Protein AF-A0A2S9FCC0-F1 (afdb_monomer_lite)

Radius of gyration: 13.9 Å; chains: 1; bounding box: 37×28×36 Å

Secondary structure (DSSP, 8-state):
-HHHHHHHHHHHHHHHHTT-SSGGG--GGG--BSSHHHHHHHT-PBTTSS--TTSS-S--

pLDDT: mean 91.52, std 12.42, range [40.03, 97.94]

Foldseek 3Di:
DVPVVVVLVVLCVLCVVLVHNHSVPDDLVSDEDCDLVCLAVVVHHHPPDRDRPPPPDDDD

Structure (mmCIF, N/CA/C/O backbone):
data_AF-A0A2S9FCC0-F1
#
_entry.id   AF-A0A2S9FCC0-F1
#
loop_
_atom_site.group_PDB
_atom_site.id
_atom_site.type_symbol
_atom_site.label_atom_id
_atom_site.label_alt_id
_atom_site.label_comp_id
_atom_site.label_asym_id
_atom_site.label_entity_id
_atom_site.label_seq_id
_atom_site.pdbx_PDB_ins_code
_atom_site.Cartn_x
_atom_site.Cartn_y
_atom_site.Cartn_z
_atom_site.occupancy
_atom_site.B_iso_or_equiv
_atom_site.auth_seq_id
_atom_site.auth_comp_id
_atom_site.auth_asym_id
_atom_site.auth_atom_id
_atom_site.pdbx_PDB_model_num
ATOM 1 N N . ALA A 1 1 ? -3.370 7.875 21.719 1.00 72.56 1 ALA A N 1
ATOM 2 C CA . ALA A 1 1 ? -4.608 7.323 21.119 1.00 72.56 1 ALA A CA 1
ATOM 3 C C . ALA A 1 1 ? -5.008 7.972 19.784 1.00 72.56 1 ALA A C 1
ATOM 5 O O . ALA A 1 1 ? -5.600 7.290 18.961 1.00 72.56 1 ALA A O 1
ATOM 6 N N . ASN 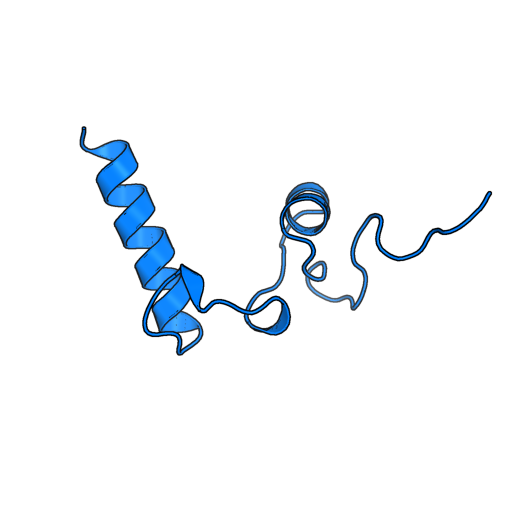A 1 2 ? -4.701 9.252 19.524 1.00 93.56 2 ASN A N 1
ATOM 7 C CA . ASN A 1 2 ? -5.189 9.928 18.310 1.00 93.56 2 ASN A CA 1
ATOM 8 C C . ASN A 1 2 ? -4.483 9.514 17.011 1.00 93.56 2 ASN A C 1
ATOM 10 O O . ASN A 1 2 ? -5.147 9.408 15.988 1.00 93.56 2 ASN A O 1
ATOM 14 N N . TYR A 1 3 ? -3.178 9.236 17.049 1.00 96.44 3 TYR A N 1
ATOM 15 C CA . TYR A 1 3 ? -2.398 8.971 15.834 1.00 96.44 3 TYR A CA 1
ATOM 16 C C . TYR A 1 3 ? -2.847 7.705 15.089 1.00 96.44 3 TYR A C 1
ATOM 18 O O . TYR A 1 3 ? -3.216 7.779 13.924 1.00 96.44 3 TYR A O 1
ATOM 26 N N . LEU A 1 4 ? -2.923 6.564 15.785 1.00 96.19 4 LEU A N 1
ATOM 27 C CA . LEU A 1 4 ? -3.392 5.308 15.183 1.00 96.19 4 LEU A CA 1
ATOM 28 C C . LEU A 1 4 ? -4.820 5.425 14.642 1.00 96.19 4 LEU A C 1
ATOM 30 O O . LEU A 1 4 ? -5.109 4.903 13.574 1.00 96.19 4 LEU A O 1
ATOM 34 N N . ARG A 1 5 ? -5.695 6.167 15.335 1.00 96.44 5 ARG A N 1
ATOM 35 C CA . ARG A 1 5 ? -7.058 6.421 14.857 1.00 96.44 5 ARG A CA 1
ATOM 36 C C . ARG A 1 5 ? -7.060 7.186 13.534 1.00 96.44 5 ARG A C 1
ATOM 38 O O . ARG A 1 5 ? -7.818 6.826 12.642 1.00 96.44 5 ARG A O 1
ATOM 45 N N . VAL A 1 6 ? -6.232 8.222 13.408 1.00 97.75 6 VAL A N 1
ATOM 46 C CA . VAL A 1 6 ? -6.108 8.987 12.158 1.00 97.75 6 VAL A CA 1
ATOM 47 C C . VAL A 1 6 ? -5.555 8.105 11.042 1.00 97.75 6 VAL A C 1
ATOM 49 O O . VAL A 1 6 ? -6.182 8.036 9.991 1.00 97.75 6 VAL A O 1
ATOM 52 N N . LEU A 1 7 ? -4.490 7.338 11.299 1.00 97.50 7 LEU A N 1
ATOM 53 C CA . LEU A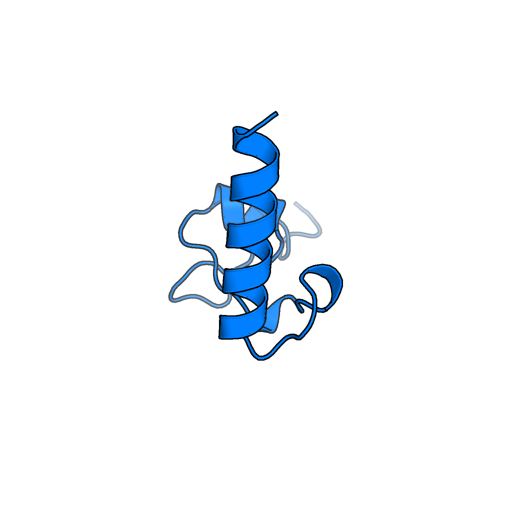 1 7 ? -3.935 6.408 10.309 1.00 97.50 7 LEU A CA 1
ATOM 54 C C . LEU A 1 7 ? -4.972 5.396 9.807 1.00 97.50 7 LEU A C 1
ATOM 56 O O . LEU A 1 7 ? -5.070 5.155 8.606 1.00 97.50 7 LEU A O 1
ATOM 60 N N . THR A 1 8 ? -5.796 4.832 10.696 1.00 96.12 8 THR A N 1
ATOM 61 C CA . THR A 1 8 ? -6.880 3.929 10.282 1.00 96.12 8 THR A CA 1
ATOM 62 C C . THR A 1 8 ? -7.905 4.639 9.391 1.00 96.12 8 THR A C 1
ATOM 64 O O . THR A 1 8 ? -8.370 4.062 8.409 1.00 96.12 8 THR A O 1
ATOM 67 N N . MET A 1 9 ? -8.252 5.895 9.691 1.00 97.38 9 MET A N 1
ATOM 68 C CA . MET A 1 9 ? -9.184 6.668 8.861 1.00 97.38 9 MET A CA 1
ATOM 69 C C . MET A 1 9 ? -8.596 7.024 7.491 1.00 97.38 9 MET A C 1
ATOM 71 O O . MET A 1 9 ? -9.323 6.997 6.496 1.00 97.38 9 MET A O 1
ATOM 75 N N . GLU A 1 10 ? -7.304 7.334 7.418 1.00 97.88 10 GLU A N 1
ATOM 76 C CA . GLU A 1 10 ? -6.604 7.616 6.161 1.00 97.88 10 GLU A CA 1
ATOM 77 C C . GLU A 1 10 ? -6.517 6.366 5.285 1.00 97.88 10 GLU A C 1
ATOM 79 O O . GLU A 1 10 ? -6.927 6.410 4.127 1.00 97.88 10 GLU A O 1
ATOM 84 N N . ALA A 1 11 ? -6.111 5.226 5.852 1.00 96.88 11 ALA A N 1
ATOM 85 C CA . ALA A 1 11 ? -6.074 3.951 5.138 1.00 96.88 11 ALA A CA 1
ATOM 86 C C . ALA A 1 11 ? -7.453 3.571 4.569 1.00 96.88 11 ALA A C 1
ATOM 88 O O . ALA A 1 11 ? -7.579 3.174 3.411 1.00 96.88 11 ALA A O 1
ATOM 89 N N . GLN A 1 12 ? -8.515 3.775 5.351 1.00 97.94 12 GLN A N 1
ATOM 90 C CA . GLN A 1 12 ? -9.884 3.553 4.891 1.00 97.94 12 GLN A CA 1
ATOM 91 C C . GLN A 1 12 ? -10.317 4.559 3.810 1.00 97.94 12 GLN A C 1
ATOM 93 O O . GLN A 1 12 ? -11.132 4.240 2.944 1.00 97.94 12 GLN A O 1
ATOM 98 N N . THR A 1 13 ? -9.796 5.784 3.846 1.00 97.62 13 THR A N 1
ATOM 99 C CA . THR A 1 13 ? -10.060 6.795 2.814 1.00 97.62 13 THR A CA 1
ATOM 100 C C . THR A 1 13 ? -9.375 6.437 1.499 1.00 97.62 13 THR A C 1
ATOM 102 O O . THR A 1 13 ? -10.024 6.529 0.461 1.00 97.62 13 THR A O 1
ATOM 105 N N . ILE A 1 14 ? -8.141 5.929 1.544 1.00 97.19 14 ILE A N 1
ATOM 106 C CA . ILE A 1 14 ? -7.438 5.380 0.376 1.00 97.19 14 ILE A CA 1
ATOM 107 C C . ILE A 1 14 ? -8.229 4.209 -0.222 1.00 97.19 14 ILE A C 1
ATOM 109 O O . ILE A 1 14 ? -8.508 4.213 -1.416 1.00 97.19 14 ILE A O 1
ATOM 113 N N . ALA A 1 15 ? -8.685 3.258 0.602 1.00 97.62 15 ALA A N 1
ATOM 114 C CA . ALA A 1 15 ? -9.468 2.116 0.124 1.00 97.62 15 ALA A CA 1
ATOM 115 C C . ALA A 1 15 ? -10.729 2.543 -0.650 1.00 97.62 15 ALA A C 1
ATOM 117 O O . ALA A 1 15 ? -11.012 2.017 -1.725 1.00 97.62 15 ALA A O 1
ATOM 118 N N . ARG A 1 16 ? -11.449 3.556 -0.148 1.00 97.19 16 ARG A N 1
ATOM 119 C CA . ARG A 1 16 ? -12.622 4.117 -0.838 1.00 97.19 16 ARG A CA 1
ATOM 120 C C . ARG A 1 16 ? -12.270 4.801 -2.155 1.00 97.19 16 ARG A C 1
ATOM 122 O O . ARG A 1 16 ? -13.057 4.705 -3.091 1.00 97.19 16 ARG A O 1
ATOM 129 N N . ALA A 1 17 ? -11.119 5.469 -2.238 1.00 97.69 17 ALA A N 1
ATOM 130 C CA . ALA A 1 17 ? -10.646 6.071 -3.484 1.00 97.69 17 ALA A CA 1
ATOM 131 C C . ALA A 1 17 ? -10.368 5.008 -4.563 1.00 97.69 17 ALA A C 1
ATOM 133 O O . ALA A 1 17 ? -10.639 5.252 -5.734 1.00 97.69 17 ALA A O 1
ATOM 134 N N . CYS A 1 18 ? -9.942 3.807 -4.161 1.00 96.12 18 CYS A N 1
ATOM 135 C CA . CYS A 1 18 ? -9.808 2.631 -5.029 1.00 96.12 18 CYS A CA 1
ATOM 136 C C . CYS A 1 18 ? -11.137 1.883 -5.279 1.00 96.12 18 CYS A C 1
ATOM 138 O O . CYS A 1 18 ? -11.137 0.776 -5.805 1.00 96.12 18 CYS A O 1
ATOM 140 N N . GLY A 1 19 ? -12.287 2.428 -4.861 1.00 97.12 19 GLY A N 1
ATOM 141 C CA . GLY A 1 19 ? -13.593 1.779 -5.030 1.00 97.12 19 GLY A CA 1
ATOM 142 C C . GLY A 1 19 ? -13.871 0.621 -4.063 1.00 97.12 19 GLY A C 1
ATOM 143 O O . GLY A 1 19 ? -14.855 -0.099 -4.236 1.00 97.12 19 GLY A O 1
ATOM 144 N N . LYS A 1 20 ? -13.049 0.434 -3.020 1.00 97.44 20 LYS A N 1
ATOM 145 C CA . LYS A 1 20 ? -13.198 -0.643 -2.030 1.00 97.44 20 LYS A CA 1
ATOM 146 C C . LYS A 1 20 ? -13.894 -0.150 -0.759 1.00 97.44 20 LYS A C 1
ATOM 148 O O . LYS A 1 20 ? -13.585 0.903 -0.203 1.00 97.44 20 LYS A O 1
ATOM 153 N N . SER A 1 21 ? -14.848 -0.937 -0.256 1.00 96.12 21 SER A N 1
ATOM 154 C CA . SER A 1 21 ? -15.634 -0.574 0.936 1.00 96.12 21 SER A CA 1
ATOM 155 C C . SER A 1 21 ? -14.872 -0.735 2.255 1.00 96.12 21 SER A C 1
ATOM 157 O O . SER A 1 21 ? -15.249 -0.123 3.251 1.00 96.12 21 SER A O 1
ATOM 159 N N . HIS A 1 22 ? -13.811 -1.543 2.288 1.00 97.12 22 HIS A N 1
ATOM 160 C CA . HIS A 1 22 ? -13.002 -1.808 3.478 1.00 97.12 22 HIS A CA 1
ATOM 161 C C . HIS A 1 22 ? -11.530 -1.961 3.090 1.00 97.12 22 HIS A C 1
ATOM 163 O O . HIS A 1 22 ? -11.236 -2.517 2.034 1.00 97.12 22 HIS A O 1
ATOM 169 N N . VAL A 1 23 ? -10.607 -1.515 3.948 1.00 96.12 23 VAL A N 1
ATOM 170 C CA . VAL A 1 23 ? -9.158 -1.582 3.678 1.00 96.12 23 VAL A CA 1
ATOM 171 C C . VAL A 1 23 ? -8.660 -3.000 3.370 1.00 96.12 23 VAL A C 1
ATOM 173 O O . VAL A 1 23 ? -7.811 -3.183 2.508 1.00 96.12 23 VAL A O 1
ATOM 176 N N . CYS A 1 24 ? -9.246 -4.024 3.995 1.00 96.25 24 CYS A N 1
ATOM 177 C CA . CYS A 1 24 ? -8.891 -5.426 3.738 1.00 96.25 24 CYS A CA 1
ATOM 178 C C . CYS A 1 24 ? -9.382 -5.973 2.383 1.00 96.25 24 CYS A C 1
ATOM 180 O O . CYS A 1 24 ? -9.117 -7.132 2.087 1.00 96.25 24 CYS A O 1
ATOM 182 N N . HIS A 1 25 ? -10.129 -5.193 1.594 1.00 96.81 25 HIS A N 1
ATOM 183 C CA . HIS A 1 25 ? -10.578 -5.577 0.247 1.00 96.81 25 HIS A CA 1
ATOM 184 C C . HIS A 1 25 ? -9.694 -4.995 -0.866 1.00 96.81 25 HIS A C 1
ATOM 186 O O . HIS A 1 25 ? -10.028 -5.146 -2.042 1.00 96.81 25 HIS A O 1
ATOM 192 N N . LEU A 1 26 ? -8.614 -4.293 -0.509 1.00 96.12 26 LEU A N 1
ATOM 193 C CA . LEU A 1 26 ? -7.619 -3.843 -1.475 1.00 96.12 26 LEU A CA 1
ATOM 194 C C . LEU A 1 26 ? -6.927 -5.048 -2.114 1.00 96.12 26 LEU A C 1
ATOM 196 O O . LEU A 1 26 ? -6.467 -5.961 -1.428 1.00 96.12 26 LEU A O 1
ATOM 200 N N . GLU A 1 27 ? -6.859 -5.017 -3.433 1.00 94.69 27 GLU A N 1
ATOM 201 C CA . GLU A 1 27 ? -6.131 -5.958 -4.268 1.00 94.69 27 GLU A CA 1
ATOM 202 C C . GLU A 1 27 ? -4.814 -5.308 -4.721 1.00 94.69 27 GLU A C 1
ATOM 204 O O . GLU A 1 27 ? -4.710 -4.079 -4.751 1.00 94.69 27 GLU A O 1
ATOM 209 N N . PRO A 1 28 ? -3.780 -6.096 -5.062 1.00 90.25 28 PRO A N 1
ATOM 210 C CA . PRO A 1 28 ? -2.489 -5.557 -5.494 1.00 90.25 28 PRO A CA 1
ATOM 211 C C . PRO A 1 28 ? -2.581 -4.598 -6.687 1.00 90.25 28 PRO A C 1
ATOM 213 O O . PRO A 1 28 ? -1.776 -3.678 -6.785 1.00 90.25 28 PRO A O 1
ATOM 216 N N . ASP A 1 29 ? -3.562 -4.810 -7.561 1.00 91.44 29 ASP A N 1
ATOM 217 C CA . ASP A 1 29 ? -3.792 -4.024 -8.774 1.00 91.44 29 ASP A CA 1
ATOM 218 C C . ASP A 1 29 ? -4.523 -2.689 -8.519 1.00 91.44 29 ASP A C 1
ATOM 220 O O . ASP A 1 29 ? -4.587 -1.844 -9.409 1.00 91.44 29 ASP A O 1
ATOM 224 N N . ASP A 1 30 ? -5.048 -2.457 -7.309 1.00 95.69 30 ASP A N 1
ATOM 225 C CA . ASP A 1 30 ? -5.746 -1.208 -6.961 1.00 95.69 30 ASP A CA 1
ATOM 226 C C . ASP A 1 30 ? -4.789 -0.032 -6.684 1.00 95.69 30 ASP A C 1
ATOM 228 O O . ASP A 1 30 ? -5.224 1.120 -6.593 1.00 95.69 30 ASP A O 1
ATOM 232 N N . LEU A 1 31 ? -3.499 -0.314 -6.467 1.00 95.25 31 LEU A N 1
ATOM 233 C CA . LEU A 1 31 ? -2.502 0.645 -5.994 1.00 95.25 31 LEU A CA 1
ATOM 234 C C . LEU A 1 31 ? -1.177 0.509 -6.746 1.00 95.25 31 LEU A C 1
ATOM 236 O O . LEU A 1 31 ? -0.836 -0.535 -7.290 1.00 95.25 31 LEU A O 1
ATOM 240 N N . VAL A 1 32 ? -0.379 1.575 -6.689 1.00 96.56 32 VAL A N 1
ATOM 241 C CA . VAL A 1 32 ? 0.990 1.599 -7.205 1.00 96.56 32 VAL A CA 1
ATOM 242 C C . VAL A 1 32 ? 1.921 2.246 -6.180 1.00 96.56 32 VAL A C 1
ATOM 244 O O . VAL A 1 32 ? 1.551 3.215 -5.513 1.00 96.56 32 VAL A O 1
ATOM 247 N N . ALA A 1 33 ? 3.123 1.700 -6.010 1.00 96.88 33 ALA A N 1
ATOM 248 C CA . ALA A 1 33 ? 4.093 2.197 -5.042 1.00 96.88 33 ALA A CA 1
ATOM 249 C C . ALA A 1 33 ? 4.939 3.336 -5.626 1.00 96.88 33 ALA A C 1
ATOM 251 O O . ALA A 1 33 ? 5.406 3.260 -6.758 1.00 96.88 33 ALA A O 1
ATOM 252 N N . VAL A 1 34 ? 5.193 4.378 -4.829 1.00 97.12 34 VAL A N 1
ATOM 253 C CA . VAL A 1 34 ? 6.040 5.525 -5.223 1.00 97.12 34 VAL A CA 1
ATOM 254 C C . VAL A 1 34 ? 7.510 5.368 -4.800 1.00 97.12 34 VAL A C 1
ATOM 256 O O . VAL A 1 34 ? 8.354 6.174 -5.180 1.00 97.12 34 VAL A O 1
ATOM 259 N N . SER A 1 35 ? 7.837 4.328 -4.027 1.00 96.94 35 SER A N 1
ATOM 26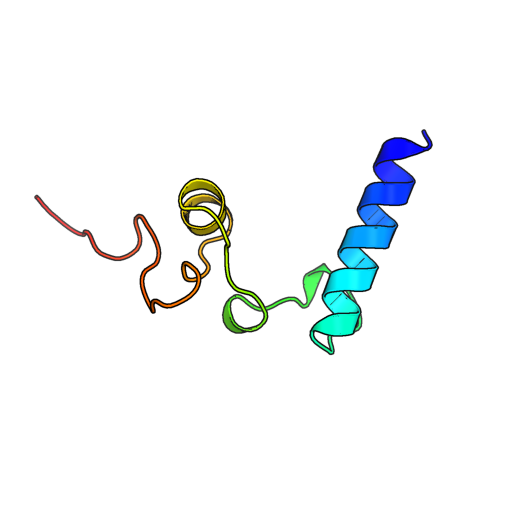0 C CA . SER A 1 35 ? 9.214 3.972 -3.667 1.00 96.94 35 SER A CA 1
ATOM 261 C C . SER A 1 35 ? 9.465 2.475 -3.836 1.00 96.94 35 SER A C 1
ATOM 263 O O . SER A 1 35 ? 8.532 1.665 -3.822 1.00 96.94 35 SER A O 1
ATOM 265 N N . ILE A 1 36 ? 10.739 2.106 -3.980 1.00 96.19 36 ILE A N 1
ATOM 266 C CA . ILE A 1 36 ? 11.171 0.715 -4.174 1.00 96.19 36 ILE A CA 1
ATOM 267 C C . ILE A 1 36 ? 10.878 -0.117 -2.919 1.00 96.19 36 ILE A C 1
ATOM 269 O O . ILE A 1 36 ? 10.417 -1.251 -3.017 1.00 96.19 36 ILE A O 1
ATOM 273 N N . GLU A 1 37 ? 11.085 0.448 -1.733 1.00 96.94 37 GLU A N 1
ATOM 274 C CA . GLU A 1 37 ? 10.831 -0.217 -0.455 1.00 96.94 37 GLU A CA 1
ATOM 275 C C . GLU A 1 37 ? 9.340 -0.496 -0.274 1.00 96.94 37 GLU A C 1
ATOM 277 O O . GLU A 1 37 ? 8.964 -1.599 0.116 1.00 96.94 37 GLU A O 1
ATOM 282 N N . ALA A 1 38 ? 8.481 0.472 -0.612 1.00 96.25 38 ALA A N 1
ATOM 283 C CA . ALA A 1 38 ? 7.036 0.288 -0.564 1.00 96.25 38 ALA A CA 1
ATOM 284 C C . ALA A 1 38 ? 6.580 -0.791 -1.557 1.00 96.25 38 ALA A C 1
ATOM 286 O O . ALA A 1 38 ? 5.785 -1.655 -1.186 1.00 96.25 38 ALA A O 1
ATOM 287 N N . ALA A 1 39 ? 7.128 -0.795 -2.778 1.00 96.06 39 ALA A N 1
ATOM 288 C CA . ALA A 1 39 ? 6.853 -1.826 -3.780 1.00 96.06 39 ALA A CA 1
ATOM 289 C C . ALA A 1 39 ? 7.256 -3.224 -3.274 1.00 96.06 39 ALA A C 1
ATOM 291 O O . ALA A 1 39 ? 6.477 -4.173 -3.369 1.00 96.06 39 ALA A O 1
ATOM 292 N N . ALA A 1 40 ? 8.439 -3.340 -2.660 1.00 94.88 40 ALA A N 1
ATOM 293 C CA . ALA A 1 40 ? 8.944 -4.585 -2.088 1.00 94.88 40 ALA A CA 1
ATOM 294 C C . ALA A 1 40 ? 8.087 -5.088 -0.909 1.00 94.88 40 ALA A C 1
ATOM 296 O O . ALA A 1 40 ? 7.736 -6.266 -0.852 1.00 94.88 40 ALA A O 1
ATOM 297 N N . MET A 1 41 ? 7.729 -4.203 0.027 1.00 94.75 41 MET A N 1
ATOM 298 C CA . MET A 1 41 ? 6.975 -4.558 1.237 1.00 94.75 41 MET A CA 1
ATOM 299 C C . MET A 1 41 ? 5.506 -4.882 0.940 1.00 94.75 41 MET A C 1
ATOM 301 O O . MET A 1 41 ? 4.969 -5.851 1.474 1.00 94.75 41 MET A O 1
ATOM 305 N N . ALA A 1 42 ? 4.853 -4.085 0.088 1.00 93.94 42 ALA A N 1
ATOM 306 C CA . ALA A 1 42 ? 3.438 -4.253 -0.249 1.00 93.94 42 ALA A CA 1
ATOM 307 C C . ALA A 1 42 ? 3.204 -5.250 -1.397 1.00 93.94 42 ALA A C 1
ATOM 309 O O . ALA A 1 42 ? 2.080 -5.718 -1.574 1.00 93.94 42 ALA A O 1
ATOM 310 N N . ARG A 1 43 ? 4.260 -5.624 -2.136 1.00 93.38 43 ARG A N 1
ATOM 311 C CA . ARG A 1 43 ? 4.221 -6.524 -3.304 1.00 93.38 43 ARG A CA 1
ATOM 312 C C . ARG A 1 43 ? 3.302 -6.020 -4.423 1.00 93.38 43 ARG A C 1
ATOM 314 O O . ARG A 1 43 ? 2.597 -6.813 -5.049 1.00 93.38 43 ARG A O 1
ATOM 321 N N . ILE A 1 44 ? 3.358 -4.715 -4.673 1.00 95.44 44 ILE A N 1
ATOM 322 C CA . ILE A 1 44 ? 2.654 -4.011 -5.756 1.00 95.44 44 ILE A CA 1
ATOM 323 C C . ILE A 1 44 ? 3.672 -3.350 -6.704 1.00 95.44 44 ILE A C 1
ATOM 325 O O . ILE A 1 44 ? 4.816 -3.141 -6.285 1.00 95.44 44 ILE A O 1
ATOM 329 N N . PRO A 1 45 ? 3.307 -3.031 -7.961 1.00 96.00 45 PRO A N 1
ATOM 330 C CA . PRO A 1 45 ? 4.235 -2.448 -8.933 1.00 96.00 45 PRO A CA 1
ATOM 331 C C . PRO A 1 45 ? 4.782 -1.077 -8.513 1.00 96.00 45 PRO A C 1
ATOM 333 O O . PRO A 1 45 ? 4.102 -0.303 -7.831 1.00 96.00 45 PRO A O 1
ATOM 336 N N . LEU A 1 46 ? 6.007 -0.763 -8.944 1.00 96.44 46 LEU A N 1
ATOM 337 C CA . LEU A 1 46 ? 6.584 0.580 -8.833 1.00 96.44 46 LEU A CA 1
ATOM 338 C C . LEU A 1 46 ? 5.985 1.509 -9.899 1.00 96.44 46 LEU A C 1
ATOM 340 O O . LEU A 1 46 ? 5.889 1.140 -11.069 1.00 96.44 46 LEU A O 1
ATOM 344 N N . ALA A 1 47 ? 5.649 2.738 -9.509 1.00 96.75 47 ALA A N 1
ATOM 345 C CA . ALA A 1 47 ? 5.021 3.733 -10.371 1.00 96.75 47 ALA A CA 1
ATOM 346 C C . ALA A 1 47 ? 5.761 3.921 -11.703 1.00 96.75 47 ALA A C 1
ATOM 348 O O . ALA A 1 47 ? 6.962 4.182 -11.735 1.00 96.75 47 ALA A O 1
ATOM 349 N N . GLY A 1 48 ? 5.011 3.805 -12.805 1.00 95.44 48 GLY A N 1
ATOM 350 C CA . GLY A 1 48 ? 5.541 3.903 -14.167 1.00 95.44 48 GLY A CA 1
ATOM 351 C C . GLY A 1 48 ? 6.168 2.615 -14.713 1.00 95.44 48 GLY A C 1
ATOM 352 O O . GLY A 1 48 ? 6.746 2.654 -15.795 1.00 95.44 48 GLY A O 1
ATOM 353 N N . THR A 1 49 ? 6.068 1.490 -13.998 1.00 94.38 49 THR A N 1
ATOM 354 C CA . THR A 1 49 ? 6.618 0.189 -14.408 1.00 94.38 49 THR A CA 1
ATOM 355 C C . THR A 1 49 ? 5.689 -0.960 -14.002 1.00 94.38 49 THR A C 1
ATOM 357 O O . THR A 1 49 ? 4.895 -0.813 -13.077 1.00 94.38 49 THR A O 1
ATOM 360 N N . ASP A 1 50 ? 5.872 -2.135 -14.605 1.00 92.94 50 ASP A N 1
ATOM 361 C CA . ASP A 1 50 ? 5.243 -3.390 -14.155 1.00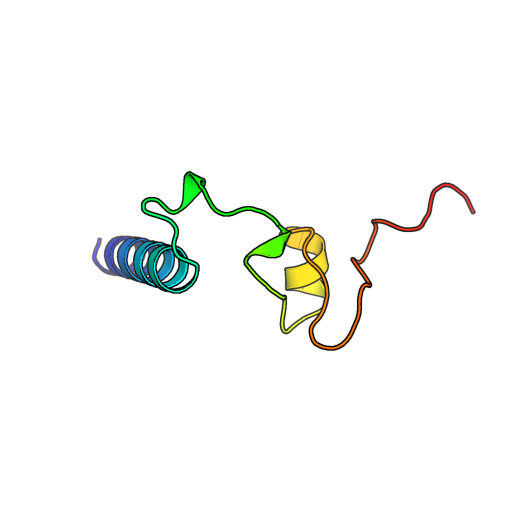 92.94 50 ASP A CA 1
ATOM 362 C C . ASP 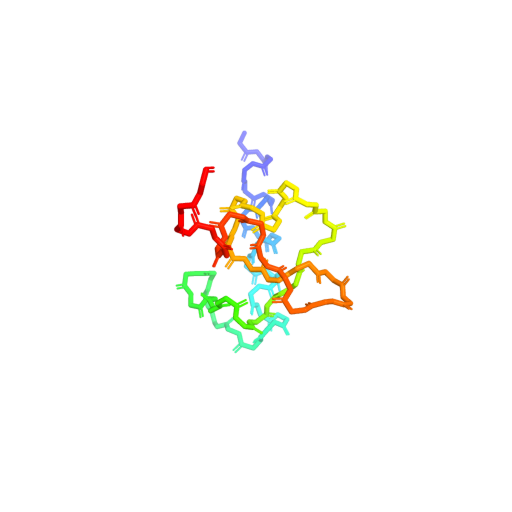A 1 50 ? 6.135 -4.17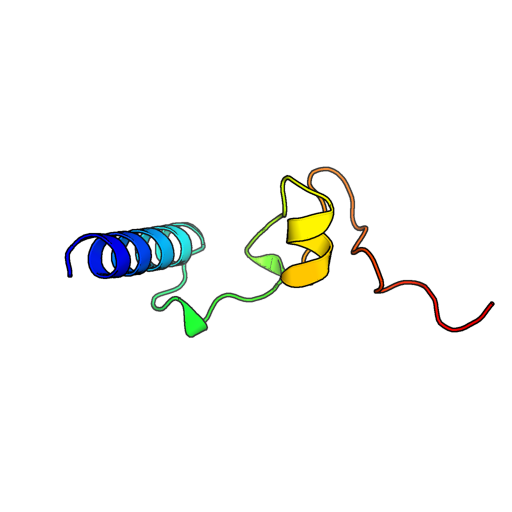9 -13.168 1.00 92.94 50 ASP A C 1
ATOM 364 O O . ASP A 1 50 ? 5.900 -5.352 -12.873 1.00 92.94 50 ASP A O 1
ATOM 368 N N . TRP A 1 51 ? 7.213 -3.563 -12.670 1.00 93.62 51 TRP A N 1
ATOM 369 C CA . TRP A 1 51 ? 8.220 -4.239 -11.857 1.00 93.62 51 TRP A CA 1
ATOM 370 C C . TRP A 1 51 ? 7.855 -4.246 -10.369 1.00 93.62 51 TRP A C 1
ATOM 372 O O . TRP A 1 51 ? 7.563 -3.208 -9.772 1.00 93.62 51 TRP A O 1
ATOM 382 N N . ILE A 1 52 ? 7.939 -5.431 -9.754 1.00 93.75 52 ILE A N 1
ATOM 383 C CA . ILE A 1 52 ? 7.794 -5.641 -8.309 1.00 93.75 52 ILE A CA 1
ATOM 384 C C . ILE A 1 52 ? 9.130 -6.174 -7.772 1.00 93.75 52 ILE A C 1
ATOM 386 O O . ILE A 1 52 ? 9.513 -7.302 -8.116 1.00 93.75 52 ILE A O 1
ATOM 390 N N . PRO A 1 53 ? 9.844 -5.415 -6.920 1.00 93.06 53 PRO A N 1
ATOM 391 C CA . PRO A 1 53 ? 11.106 -5.865 -6.345 1.00 93.06 53 PRO A CA 1
ATOM 392 C C . PRO A 1 53 ? 10.958 -7.213 -5.629 1.00 93.06 53 PRO A C 1
ATOM 394 O O . PRO A 1 53 ? 10.018 -7.432 -4.867 1.00 93.06 53 PRO A O 1
ATOM 397 N N . GLY A 1 54 ? 11.883 -8.138 -5.895 1.00 85.94 54 GLY A N 1
ATOM 398 C CA . GLY A 1 54 ? 11.870 -9.488 -5.320 1.00 85.94 54 GLY A CA 1
ATOM 399 C C . GLY A 1 54 ? 10.893 -10.478 -5.971 1.00 85.94 54 GLY A C 1
ATOM 400 O O . GLY A 1 54 ? 10.943 -11.660 -5.645 1.00 85.94 54 GLY A O 1
ATOM 401 N N . ARG A 1 55 ? 10.042 -10.055 -6.921 1.00 79.75 55 ARG A N 1
ATOM 402 C CA . ARG A 1 55 ? 9.067 -10.937 -7.599 1.00 79.75 55 ARG A CA 1
ATOM 403 C C . ARG A 1 55 ? 9.549 -11.497 -8.950 1.00 79.75 55 ARG A C 1
ATOM 405 O O . ARG A 1 55 ? 8.755 -12.077 -9.679 1.00 79.75 55 ARG A O 1
ATOM 412 N N . GLY A 1 56 ? 10.840 -11.359 -9.270 1.00 66.19 56 GLY A N 1
ATOM 413 C CA . GLY A 1 56 ? 11.430 -11.733 -10.566 1.00 66.19 56 GLY A CA 1
ATOM 414 C C . GLY A 1 56 ? 12.803 -12.411 -10.492 1.00 66.19 56 GLY A C 1
ATOM 415 O O . GLY A 1 56 ? 13.604 -12.234 -11.399 1.00 66.19 56 GLY A O 1
ATOM 416 N N . GLY A 1 57 ? 13.095 -13.155 -9.421 1.00 57.22 57 GLY A N 1
ATOM 417 C CA . GLY A 1 57 ? 14.386 -13.829 -9.249 1.00 57.22 57 GLY A CA 1
ATOM 418 C C . GLY A 1 57 ? 14.266 -15.155 -8.509 1.00 57.22 57 GLY A C 1
ATOM 419 O O . GLY A 1 57 ? 14.604 -15.248 -7.334 1.00 57.22 57 GLY A O 1
ATOM 420 N N . THR A 1 58 ? 13.789 -16.196 -9.189 1.00 51.41 58 THR A N 1
ATOM 421 C CA . THR A 1 58 ? 14.248 -17.555 -8.884 1.00 51.41 58 THR A CA 1
ATOM 422 C C . THR A 1 58 ? 15.597 -17.751 -9.568 1.00 51.41 58 THR A C 1
ATOM 424 O O . THR A 1 58 ? 15.622 -17.916 -10.782 1.00 51.41 58 THR A O 1
ATOM 427 N N . GLY A 1 59 ? 16.669 -17.755 -8.772 1.00 52.62 59 GLY A N 1
ATOM 428 C CA . GLY A 1 59 ? 17.973 -18.334 -9.110 1.00 52.62 59 GLY A CA 1
ATOM 429 C C . GLY A 1 59 ? 18.918 -17.461 -9.933 1.00 52.62 59 GLY A C 1
ATOM 430 O O . GLY A 1 59 ? 18.854 -17.489 -11.152 1.00 52.62 59 GLY A O 1
ATOM 431 N N . GLU A 1 60 ? 19.822 -16.758 -9.246 1.00 40.03 60 GLU A N 1
ATOM 432 C CA . GLU A 1 60 ? 21.286 -16.948 -9.312 1.00 40.03 60 GLU A CA 1
ATOM 433 C C . GLU A 1 60 ? 21.949 -16.288 -8.094 1.00 40.03 60 GLU A C 1
ATOM 435 O O . GLU A 1 60 ? 21.494 -15.190 -7.695 1.00 40.03 60 GLU A O 1
#

Sequence (60 aa):
ANYLRVLTMEAQTIARACGKSHVCHLEPDDLVAVSIEAAAMARIPLAGTDWIPGRGGTGE